Protein AF-A0A496L8D1-F1 (afdb_monomer_lite)

Sequence (39 aa):
QICELRNCINVAYLVIKQAMARHESRGLHYTLDYPHKSN

Structure (mmCIF, N/CA/C/O backbone):
data_AF-A0A496L8D1-F1
#
_entry.id   AF-A0A496L8D1-F1
#
loop_
_atom_site.group_PDB
_atom_site.id
_atom_site.type_symbol
_atom_site.label_atom_id
_atom_site.label_alt_id
_atom_site.label_comp_id
_atom_site.label_asym_id
_atom_site.label_entity_id
_atom_site.label_seq_id
_atom_site.pdbx_PDB_ins_code
_atom_site.Cartn_x
_atom_site.Cartn_y
_atom_site.Cartn_z
_atom_site.occupancy
_atom_site.B_iso_or_equiv
_atom_site.auth_seq_id
_atom_site.auth_comp_id
_atom_site.auth_asym_id
_atom_site.auth_atom_id
_atom_site.pdbx_PDB_model_num
ATOM 1 N N . GLN A 1 1 ? -13.832 1.880 19.959 1.00 73.88 1 GLN A N 1
ATOM 2 C CA . GLN A 1 1 ? -14.575 1.400 18.777 1.00 73.88 1 GLN A CA 1
ATOM 3 C C . GLN A 1 1 ? -14.552 2.391 17.602 1.00 73.88 1 GLN A C 1
ATOM 5 O O . GLN A 1 1 ? -13.830 2.117 16.655 1.00 73.88 1 GLN A O 1
ATOM 10 N N . ILE A 1 2 ? -15.216 3.564 17.620 1.00 93.69 2 ILE A N 1
ATOM 11 C CA . ILE A 1 2 ? -15.182 4.501 16.456 1.00 93.69 2 ILE A CA 1
ATOM 12 C C . ILE A 1 2 ? -13.773 5.042 16.145 1.00 93.69 2 ILE A C 1
ATOM 14 O O . ILE A 1 2 ? -13.411 5.186 14.978 1.00 93.69 2 ILE A O 1
ATOM 18 N N . CYS A 1 3 ? -12.956 5.323 17.165 1.00 96.50 3 CYS A N 1
ATOM 19 C CA . CYS A 1 3 ? -11.587 5.805 16.951 1.00 96.50 3 CYS A CA 1
ATOM 20 C C . CYS A 1 3 ? -10.694 4.759 16.269 1.00 96.50 3 CYS A C 1
ATOM 22 O O . CYS A 1 3 ? -9.925 5.110 15.382 1.00 96.50 3 CYS A O 1
ATOM 24 N N . GLU A 1 4 ? -10.823 3.481 16.630 1.00 97.69 4 GLU A N 1
ATOM 25 C CA . GLU A 1 4 ? -10.055 2.394 16.006 1.00 97.69 4 GLU A CA 1
ATOM 26 C C . GLU A 1 4 ? -10.476 2.211 14.549 1.00 97.69 4 GLU A C 1
ATOM 28 O O . GLU A 1 4 ? -9.620 2.149 13.671 1.00 97.69 4 GLU A O 1
ATOM 33 N N . LEU A 1 5 ? -11.785 2.251 14.274 1.00 97.38 5 LEU A N 1
ATOM 34 C CA . LEU A 1 5 ? -12.307 2.227 12.909 1.00 97.38 5 LEU A CA 1
ATOM 35 C C . LEU A 1 5 ? -11.756 3.393 12.073 1.00 97.38 5 LEU A C 1
ATOM 37 O O . LEU A 1 5 ? -11.274 3.181 10.961 1.00 97.38 5 LEU A O 1
ATOM 41 N N . ARG A 1 6 ? -11.764 4.618 12.619 1.00 98.19 6 ARG A N 1
ATOM 42 C CA . ARG A 1 6 ? -11.174 5.794 11.960 1.00 98.19 6 ARG A CA 1
ATOM 43 C C . ARG A 1 6 ? -9.686 5.586 11.669 1.00 98.19 6 ARG A C 1
ATOM 45 O O . ARG A 1 6 ? -9.233 5.918 10.577 1.00 98.19 6 ARG A O 1
ATOM 52 N N . ASN A 1 7 ? -8.936 5.021 12.613 1.00 97.69 7 ASN A N 1
ATOM 53 C CA . ASN A 1 7 ? -7.511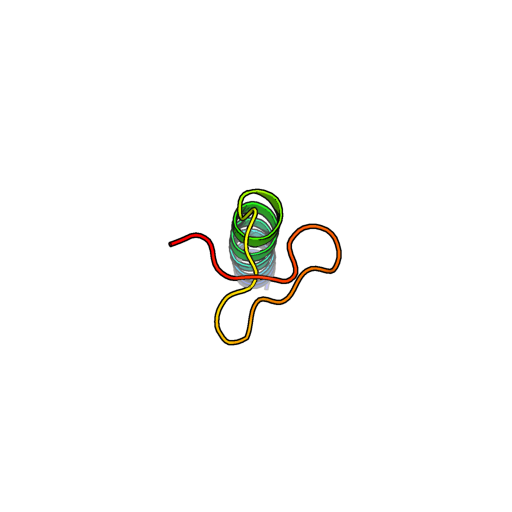 4.756 12.436 1.00 97.69 7 ASN A CA 1
ATOM 54 C C . ASN A 1 7 ? -7.261 3.727 11.325 1.00 97.69 7 ASN A C 1
ATOM 56 O O . ASN A 1 7 ? -6.426 3.971 10.457 1.00 97.69 7 ASN A O 1
ATOM 60 N N . CYS A 1 8 ? -8.017 2.626 11.292 1.00 98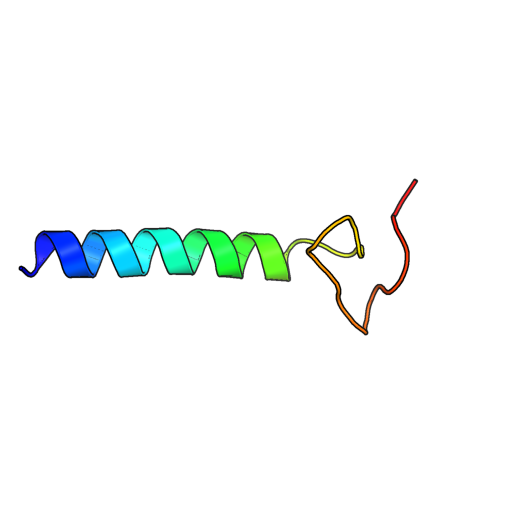.38 8 CYS A N 1
ATOM 61 C CA . CYS A 1 8 ? -7.909 1.620 10.235 1.00 98.38 8 CYS A CA 1
ATOM 62 C C . CYS A 1 8 ? -8.214 2.205 8.850 1.00 98.38 8 CYS A C 1
ATOM 64 O O . CYS A 1 8 ? -7.458 1.965 7.910 1.00 98.38 8 CYS A O 1
ATOM 66 N N . ILE A 1 9 ? -9.273 3.013 8.732 1.00 98.38 9 ILE A N 1
ATOM 67 C CA . ILE A 1 9 ? -9.634 3.677 7.471 1.00 98.38 9 ILE A CA 1
ATOM 68 C C . ILE A 1 9 ? -8.513 4.617 7.015 1.00 98.38 9 ILE A C 1
ATOM 70 O O . ILE A 1 9 ? -8.118 4.582 5.852 1.00 98.38 9 ILE A O 1
ATOM 74 N N . ASN A 1 10 ? -7.959 5.417 7.928 1.00 98.50 10 ASN A N 1
ATOM 75 C CA . ASN A 1 10 ? -6.874 6.343 7.605 1.00 98.50 10 ASN A CA 1
ATOM 76 C C . ASN A 1 10 ? -5.614 5.611 7.122 1.00 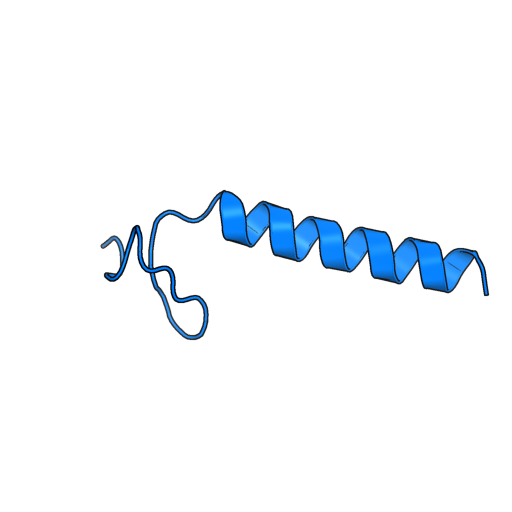98.50 10 ASN A C 1
ATOM 78 O O . ASN A 1 10 ? -5.013 6.012 6.125 1.00 98.50 10 ASN A O 1
ATOM 82 N N . VAL A 1 11 ? -5.228 4.522 7.794 1.00 98.44 11 VAL A N 1
ATOM 83 C CA . VAL A 1 11 ? -4.074 3.706 7.388 1.00 98.44 11 VAL A CA 1
ATOM 84 C C . VAL A 1 11 ? -4.319 3.066 6.021 1.00 98.44 11 VAL A C 1
ATOM 86 O O . VAL A 1 11 ? -3.466 3.176 5.141 1.00 98.44 11 VAL A O 1
ATOM 89 N N . ALA A 1 12 ? -5.491 2.463 5.803 1.00 98.75 12 ALA A N 1
ATOM 90 C CA . ALA A 1 12 ? -5.844 1.858 4.520 1.00 98.75 12 ALA A CA 1
ATOM 91 C C . ALA A 1 12 ? -5.825 2.886 3.376 1.00 98.75 12 ALA A C 1
ATOM 93 O O . ALA A 1 12 ? -5.264 2.621 2.313 1.00 98.75 12 ALA A O 1
ATOM 94 N N . TYR A 1 13 ? -6.361 4.088 3.613 1.00 98.69 13 TYR A N 1
ATOM 95 C CA . TYR A 1 13 ? -6.337 5.181 2.643 1.00 98.69 13 TYR A CA 1
ATOM 96 C C . TYR A 1 13 ? -4.910 5.570 2.243 1.00 98.69 13 TYR A C 1
ATOM 98 O O . TYR A 1 13 ? -4.630 5.728 1.056 1.00 98.69 13 TYR A O 1
ATOM 106 N N . LEU A 1 14 ? -3.988 5.684 3.204 1.00 98.44 14 LEU A N 1
ATOM 107 C CA . LEU A 1 14 ? -2.589 6.004 2.913 1.00 98.44 14 LEU A CA 1
ATOM 108 C C . LEU A 1 14 ? -1.910 4.915 2.074 1.00 98.44 14 LEU A C 1
ATOM 110 O O . LEU A 1 14 ? -1.182 5.247 1.137 1.00 98.44 14 LEU A O 1
ATOM 114 N N . VAL A 1 15 ? -2.176 3.638 2.369 1.00 98.06 15 VAL A N 1
ATOM 115 C CA . VAL A 1 15 ? -1.648 2.501 1.595 1.00 98.06 15 VAL A CA 1
ATOM 116 C C . VAL A 1 15 ? -2.146 2.549 0.151 1.00 98.06 15 VAL A C 1
ATOM 118 O O . VAL A 1 15 ? -1.337 2.481 -0.773 1.00 98.06 15 VAL A O 1
ATOM 121 N N . ILE A 1 16 ? -3.455 2.730 -0.050 1.00 97.88 16 ILE A N 1
ATOM 122 C CA . ILE A 1 16 ? -4.0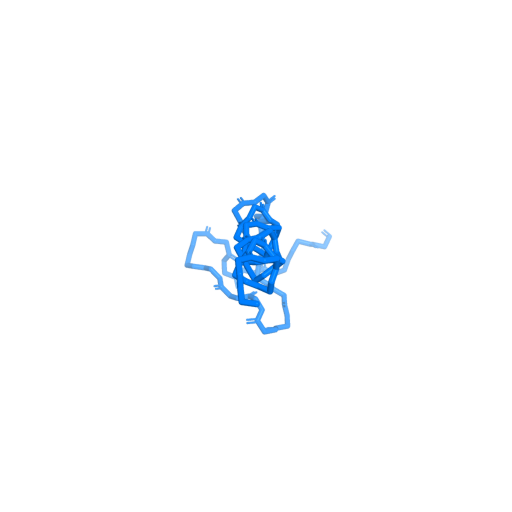66 2.809 -1.385 1.00 97.88 16 ILE A CA 1
ATOM 123 C C . ILE A 1 16 ? -3.532 4.024 -2.146 1.00 97.88 16 ILE A C 1
ATOM 125 O O . ILE A 1 16 ? -3.101 3.896 -3.290 1.00 97.88 16 ILE A O 1
ATOM 129 N N . LYS A 1 17 ? -3.482 5.194 -1.502 1.00 98.25 17 LYS A N 1
ATOM 130 C CA . LYS A 1 17 ? -2.972 6.424 -2.117 1.00 98.25 17 LYS A CA 1
ATOM 131 C C . LYS A 1 17 ? -1.519 6.272 -2.577 1.00 98.25 17 LYS A C 1
ATOM 133 O O . LYS A 1 17 ? -1.179 6.719 -3.667 1.00 98.25 17 LYS A O 1
ATOM 138 N N . GLN A 1 18 ? -0.668 5.634 -1.771 1.00 97.19 18 GLN A N 1
ATOM 139 C CA . GLN A 1 18 ? 0.715 5.337 -2.157 1.00 97.19 18 GLN A CA 1
ATOM 140 C C . GLN A 1 18 ? 0.803 4.304 -3.284 1.00 97.19 18 GLN A C 1
ATOM 142 O O . GLN A 1 18 ? 1.634 4.463 -4.172 1.00 97.19 18 GLN A O 1
ATOM 147 N N . ALA A 1 19 ? -0.044 3.273 -3.267 1.00 96.88 19 ALA A N 1
ATOM 148 C CA . ALA A 1 19 ? -0.100 2.274 -4.329 1.00 96.88 19 ALA A CA 1
ATOM 149 C C . ALA A 1 19 ? -0.486 2.899 -5.680 1.00 96.88 19 ALA A C 1
ATOM 151 O O . ALA A 1 19 ? 0.165 2.620 -6.676 1.00 96.88 19 ALA A O 1
ATOM 152 N N . MET A 1 20 ? -1.480 3.793 -5.702 1.00 96.25 20 MET A N 1
ATOM 153 C CA . MET A 1 20 ? -1.914 4.487 -6.922 1.00 96.25 20 MET A CA 1
ATOM 154 C C . MET A 1 20 ? -0.867 5.463 -7.467 1.00 96.25 20 MET A C 1
ATOM 156 O O . MET A 1 20 ? -0.755 5.628 -8.673 1.00 96.25 20 MET A O 1
ATOM 160 N N . ALA A 1 21 ? -0.106 6.126 -6.591 1.00 96.50 21 ALA A N 1
ATOM 161 C CA . ALA A 1 21 ? 0.916 7.088 -7.005 1.00 96.50 21 ALA A CA 1
ATOM 162 C C . ALA A 1 21 ? 2.209 6.426 -7.519 1.00 96.50 21 ALA A C 1
ATOM 164 O O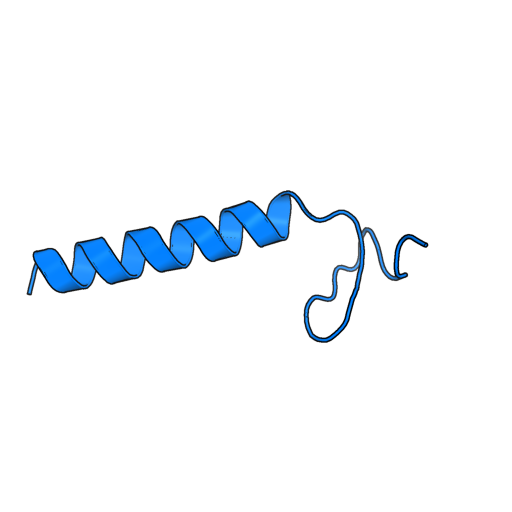 . ALA A 1 21 ? 3.098 7.120 -8.014 1.00 96.50 21 ALA A O 1
ATOM 165 N N . ARG A 1 22 ? 2.359 5.104 -7.361 1.00 96.44 22 ARG A N 1
ATOM 166 C CA . ARG A 1 22 ? 3.569 4.379 -7.749 1.00 96.44 22 ARG A CA 1
ATOM 167 C C . ARG A 1 22 ? 3.419 3.792 -9.148 1.00 96.44 22 ARG A C 1
ATOM 169 O O . ARG A 1 22 ? 2.642 2.873 -9.366 1.00 96.44 22 ARG A O 1
ATOM 176 N N . HIS A 1 23 ? 4.234 4.280 -10.075 1.00 96.31 23 HIS A N 1
ATOM 177 C CA . HIS A 1 23 ? 4.286 3.804 -11.460 1.00 96.31 23 HIS A CA 1
ATOM 178 C C . HIS A 1 23 ? 5.503 2.897 -11.696 1.00 96.31 23 HIS A C 1
ATOM 180 O O . HIS A 1 23 ? 6.326 3.130 -12.577 1.00 96.31 23 HIS A O 1
ATOM 186 N N . GLU A 1 24 ? 5.669 1.892 -10.840 1.00 97.50 24 GLU A N 1
ATOM 187 C CA . GLU A 1 24 ? 6.706 0.865 -10.958 1.00 97.50 24 GLU A CA 1
ATOM 188 C C . GLU A 1 24 ? 6.271 -0.388 -10.197 1.00 97.50 24 GLU A C 1
ATOM 190 O O . GLU A 1 24 ? 5.558 -0.299 -9.193 1.00 97.50 24 GLU A O 1
ATOM 195 N N . SER A 1 25 ? 6.780 -1.543 -10.612 1.00 97.38 25 SER A N 1
ATOM 196 C CA . SER A 1 25 ? 6.697 -2.767 -9.819 1.00 97.38 25 SER A CA 1
ATOM 197 C C . SER A 1 25 ? 8.006 -2.979 -9.078 1.00 97.38 25 SER A C 1
ATOM 199 O O . SER A 1 25 ? 9.074 -3.094 -9.682 1.00 97.38 25 SER A O 1
ATOM 201 N N . ARG A 1 26 ? 7.938 -3.029 -7.746 1.00 95.38 26 ARG A N 1
ATOM 202 C CA . ARG A 1 26 ? 9.116 -3.185 -6.892 1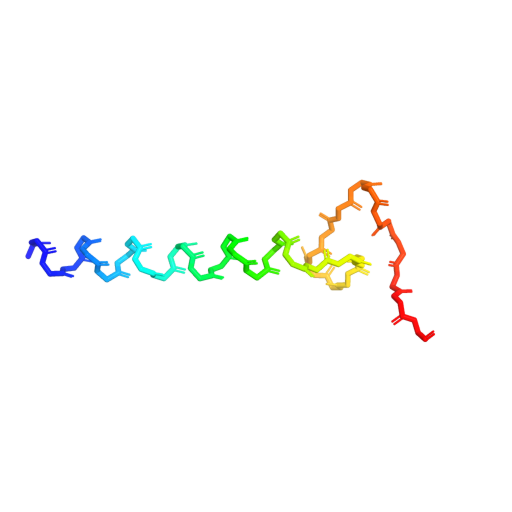.00 95.38 26 ARG A CA 1
ATOM 203 C C . ARG A 1 26 ? 8.789 -3.963 -5.627 1.00 95.38 26 ARG A C 1
ATOM 205 O O . ARG A 1 26 ? 7.920 -3.577 -4.842 1.00 95.38 26 ARG A O 1
ATOM 212 N N . GLY A 1 27 ? 9.566 -5.017 -5.384 1.00 94.06 27 GLY A N 1
ATOM 213 C CA . GLY A 1 27 ? 9.359 -5.899 -4.240 1.00 94.06 27 GLY A CA 1
ATOM 214 C C . GLY A 1 27 ? 7.968 -6.531 -4.294 1.00 94.06 27 GLY A C 1
ATOM 215 O O . GLY A 1 27 ? 7.594 -7.099 -5.313 1.00 94.06 27 GLY A O 1
ATOM 216 N N . LEU A 1 28 ? 7.199 -6.398 -3.211 1.00 95.38 28 LEU A N 1
ATOM 217 C CA . LEU A 1 28 ? 5.838 -6.942 -3.114 1.00 95.38 28 LEU A CA 1
ATOM 218 C C . LEU A 1 28 ? 4.762 -6.076 -3.786 1.00 95.38 28 LEU A C 1
ATOM 220 O O . LEU A 1 28 ? 3.618 -6.506 -3.896 1.00 95.38 28 LEU A O 1
ATOM 224 N N . HIS A 1 29 ? 5.090 -4.856 -4.214 1.00 96.00 29 HIS A N 1
ATOM 225 C CA . HIS A 1 29 ? 4.150 -4.014 -4.943 1.00 96.00 29 HIS A CA 1
ATOM 226 C C . HIS A 1 29 ? 4.302 -4.278 -6.441 1.00 96.00 29 HIS A C 1
ATOM 228 O O . HIS A 1 29 ? 5.264 -3.809 -7.049 1.00 96.00 29 HIS A O 1
ATOM 234 N N . TYR A 1 30 ? 3.366 -5.038 -7.005 1.00 96.12 30 TYR A N 1
ATOM 235 C CA . TYR A 1 30 ? 3.313 -5.373 -8.424 1.00 96.12 30 TYR A CA 1
ATOM 236 C C . TYR A 1 30 ? 2.057 -4.774 -9.059 1.00 96.12 30 TYR A C 1
ATOM 238 O O . TYR A 1 30 ? 0.964 -4.891 -8.505 1.00 96.12 30 TYR A O 1
ATOM 246 N N . THR A 1 31 ? 2.219 -4.145 -10.218 1.00 96.12 31 THR A N 1
ATOM 247 C CA . THR A 1 31 ? 1.131 -3.596 -11.029 1.00 96.12 31 THR A CA 1
ATOM 248 C C . THR A 1 31 ? 1.330 -3.989 -12.489 1.00 96.12 31 THR A C 1
ATOM 250 O O . THR A 1 31 ? 2.451 -3.981 -12.998 1.00 96.12 31 THR A O 1
ATOM 253 N N . LEU A 1 32 ? 0.235 -4.346 -13.162 1.00 95.81 32 LEU A N 1
ATOM 254 C CA . LEU A 1 32 ? 0.251 -4.777 -14.563 1.00 95.81 32 LEU A CA 1
ATOM 255 C C . LEU A 1 32 ? 0.596 -3.626 -15.515 1.00 95.81 32 LEU A C 1
ATOM 257 O O . LEU A 1 32 ? 1.224 -3.863 -16.543 1.00 95.81 32 LEU A O 1
ATOM 261 N N . ASP A 1 33 ? 0.241 -2.393 -15.148 1.00 96.00 33 ASP A N 1
ATOM 262 C CA . ASP A 1 33 ? 0.491 -1.205 -15.973 1.00 96.00 33 ASP A CA 1
ATOM 263 C C . ASP A 1 33 ? 1.977 -0.808 -15.982 1.00 96.00 33 ASP A C 1
ATOM 265 O O . ASP A 1 33 ? 2.477 -0.241 -16.952 1.00 96.00 33 ASP A O 1
ATOM 269 N N . TYR A 1 34 ? 2.705 -1.141 -14.910 1.00 96.25 34 TYR A N 1
ATOM 270 C CA . TYR A 1 34 ? 4.128 -0.838 -14.736 1.00 96.25 34 TYR A CA 1
ATOM 271 C C . TYR A 1 34 ? 4.871 -2.074 -14.205 1.00 96.25 34 TYR A C 1
ATOM 273 O O . TYR A 1 34 ? 5.257 -2.105 -13.035 1.00 96.25 34 TYR A O 1
ATOM 281 N N . PRO A 1 35 ? 5.086 -3.117 -15.027 1.00 95.12 35 PRO A N 1
ATOM 282 C CA . PRO A 1 35 ? 5.553 -4.430 -14.565 1.00 95.12 35 PRO A CA 1
ATOM 283 C C . PRO A 1 35 ? 7.033 -4.469 -14.157 1.00 95.12 35 PRO A C 1
ATOM 285 O O . PRO A 1 35 ? 7.485 -5.441 -13.551 1.00 95.12 35 PRO A O 1
ATOM 288 N N . HIS A 1 36 ? 7.800 -3.427 -14.478 1.00 95.06 36 HIS A N 1
ATOM 289 C CA . HIS A 1 36 ? 9.229 -3.342 -14.197 1.00 95.06 36 HIS A CA 1
ATOM 290 C C . HIS A 1 36 ? 9.537 -2.253 -13.167 1.00 95.06 36 HIS A C 1
ATOM 292 O O . HIS A 1 36 ? 8.759 -1.320 -12.955 1.00 95.06 36 HIS A O 1
ATOM 298 N N . LYS A 1 37 ? 10.699 -2.382 -12.524 1.00 91.81 37 LYS A N 1
ATOM 299 C CA . LYS A 1 37 ? 11.237 -1.361 -11.624 1.00 91.81 37 LYS A CA 1
ATOM 300 C C . LYS A 1 37 ? 11.721 -0.160 -12.443 1.00 91.81 37 LYS A C 1
ATOM 302 O O . LYS A 1 37 ? 12.386 -0.356 -13.458 1.00 91.81 37 LYS A O 1
ATOM 307 N N . SER A 1 38 ? 11.438 1.053 -11.972 1.00 88.12 38 SER A N 1
ATOM 308 C CA . SER A 1 38 ? 12.016 2.275 -12.540 1.00 88.12 38 SER A CA 1
ATOM 309 C C . SER A 1 38 ? 13.405 2.487 -11.923 1.00 88.12 38 SER A C 1
ATOM 311 O O . SER A 1 38 ? 13.517 2.607 -10.700 1.00 88.12 38 SER A O 1
ATOM 313 N N . ASN A 1 39 ? 14.461 2.419 -12.738 1.00 79.00 39 ASN A N 1
ATOM 314 C CA . ASN A 1 39 ? 15.857 2.634 -12.333 1.00 79.00 39 ASN A CA 1
ATOM 315 C C . ASN A 1 39 ? 16.400 3.898 -12.992 1.00 79.00 39 ASN A C 1
ATOM 317 O O . ASN A 1 39 ? 16.162 4.051 -14.210 1.00 79.00 39 ASN A O 1
#

Radius of gyration: 13.55 Å; chains: 1; bounding box: 31×14×35 Å

pLDDT: mean 95.47, std 4.9, range [73.88, 98.75]

Foldseek 3Di:
DVVVVVVVVVVVVVVVVVLVVDQAADDPNADPNHRHHDD

Secondary structure (DSSP, 8-state):
-HHHHHHHHHHHHHHHHHHHH--S-BTTB--SSS-S---